Protein AF-A0A258BGT7-F1 (afdb_monomer)

Radius of gyration: 23.37 Å; Cα contacts (8 Å, |Δi|>4): 78; chains: 1; bounding box: 55×31×60 Å

Foldseek 3Di:
DDPDDPPVLVVQLVVQCPDPPQHSVNSNVVSVVCVVVVVNHVVVVVVVVVCLVVQWDQAPPQGDTASDHNHPQVPDPVDDPLDDDDDDDPPVPVVLVVVVVVVVVVPPPRDRDDDDAADDPPDDPVPDDPVRHVSNVVPPD

Solvent-accessible surface area (backbone atoms only — not comparable to full-atom values): 8935 Å² total; per-residue (Å²): 133,86,86,80,68,57,75,66,54,51,51,49,22,57,57,43,33,71,42,91,93,22,50,68,70,53,12,44,53,49,47,55,56,31,64,78,34,36,83,83,40,39,51,57,50,52,51,52,52,49,52,45,68,74,48,49,41,64,14,88,82,81,57,51,81,26,78,43,79,60,26,70,81,75,62,42,82,88,55,69,84,90,64,82,87,88,83,74,80,78,74,50,66,65,53,51,53,52,54,49,66,65,52,61,80,66,73,76,83,78,86,86,84,77,84,87,73,51,80,58,90,92,61,60,73,93,80,52,56,68,67,49,53,53,46,26,66,73,64,65,127

Mean predicted aligned error: 7.66 Å

Structure (mmCIF, N/CA/C/O backbone):
data_AF-A0A258BGT7-F1
#
_entry.id   AF-A0A258BGT7-F1
#
loop_
_atom_site.group_PDB
_atom_site.id
_atom_site.type_symbol
_atom_site.label_atom_id
_atom_site.label_alt_id
_atom_site.label_comp_id
_atom_site.label_asym_id
_atom_site.label_entity_id
_atom_site.label_seq_id
_atom_site.pdbx_PDB_ins_code
_atom_site.Cartn_x
_atom_site.Cartn_y
_atom_site.Cartn_z
_atom_site.occupancy
_atom_site.B_iso_or_equiv
_atom_site.auth_seq_id
_atom_site.auth_comp_id
_atom_site.auth_asym_id
_atom_site.auth_atom_id
_atom_site.pdbx_PDB_model_num
ATOM 1 N N . MET A 1 1 ? 14.781 -15.713 -32.875 1.00 38.00 1 MET A N 1
ATOM 2 C CA . MET A 1 1 ? 16.045 -15.599 -32.116 1.00 38.00 1 MET A CA 1
ATOM 3 C C . MET A 1 1 ? 16.524 -14.164 -32.229 1.00 38.00 1 MET A C 1
ATOM 5 O O . MET A 1 1 ? 16.868 -13.747 -33.325 1.00 38.00 1 MET A O 1
ATOM 9 N N . ALA A 1 2 ? 16.396 -13.369 -31.164 1.00 42.38 2 ALA A N 1
ATOM 10 C CA . ALA A 1 2 ? 16.733 -11.948 -31.205 1.00 42.38 2 ALA A CA 1
ATOM 11 C C . ALA A 1 2 ? 18.254 -11.767 -31.117 1.00 42.38 2 ALA A C 1
ATOM 13 O O . ALA A 1 2 ? 18.876 -12.181 -30.145 1.00 42.38 2 ALA A O 1
ATOM 14 N N . ILE A 1 3 ? 18.832 -11.160 -32.150 1.00 49.00 3 ILE A N 1
ATOM 15 C CA . ILE A 1 3 ? 20.224 -10.720 -32.183 1.00 49.00 3 ILE A CA 1
A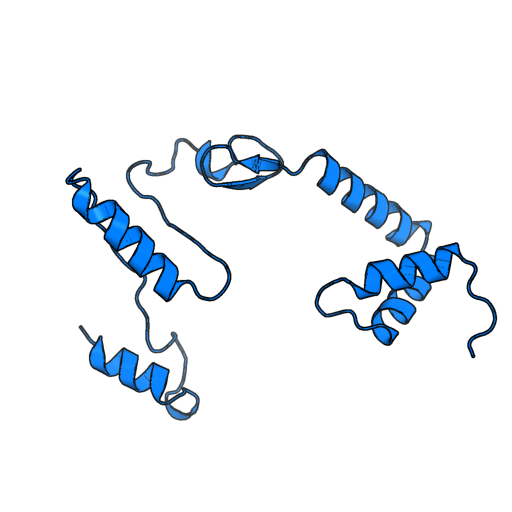TOM 16 C C . ILE A 1 3 ? 20.342 -9.457 -31.314 1.00 49.00 3 ILE A C 1
ATOM 18 O O . ILE A 1 3 ? 19.762 -8.424 -31.642 1.00 49.0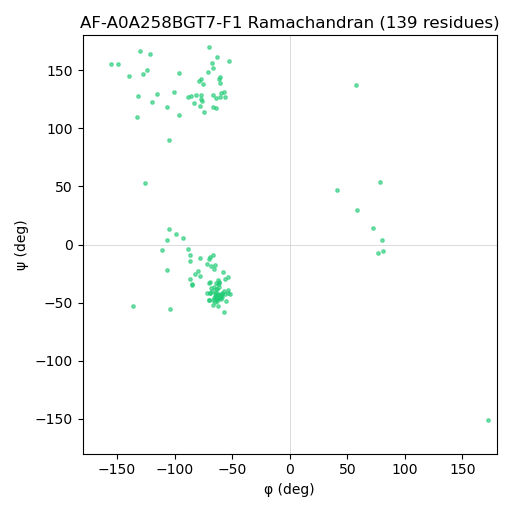0 3 ILE A O 1
ATOM 22 N N . GLY A 1 4 ? 21.085 -9.576 -30.210 1.00 63.50 4 GLY A N 1
ATOM 23 C CA . GLY A 1 4 ? 21.996 -8.545 -29.705 1.00 63.50 4 GLY A CA 1
AT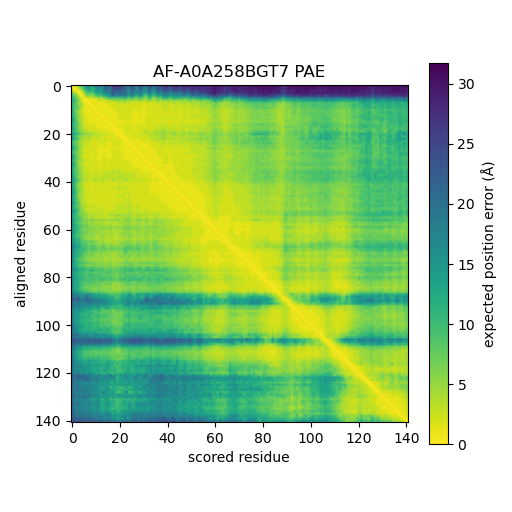OM 24 C C . GLY A 1 4 ? 21.415 -7.347 -28.954 1.00 63.50 4 GLY A C 1
ATOM 25 O O . GLY A 1 4 ? 21.748 -6.215 -29.288 1.00 63.50 4 GLY A O 1
ATOM 26 N N . ALA A 1 5 ? 20.622 -7.556 -27.904 1.00 61.78 5 ALA A N 1
ATOM 27 C CA . ALA A 1 5 ? 20.653 -6.613 -26.789 1.00 61.78 5 ALA A CA 1
ATOM 28 C C . ALA A 1 5 ? 21.761 -7.106 -25.842 1.00 61.78 5 ALA A C 1
ATOM 30 O O . ALA A 1 5 ? 21.795 -8.294 -25.529 1.00 61.78 5 ALA A O 1
ATOM 31 N N . GLY A 1 6 ? 22.720 -6.253 -25.468 1.00 83.94 6 GLY A N 1
ATOM 32 C CA . GLY A 1 6 ? 23.810 -6.650 -24.563 1.00 83.94 6 GLY A CA 1
ATOM 33 C C . GLY A 1 6 ? 23.283 -7.298 -23.270 1.00 83.94 6 GLY A C 1
ATOM 34 O O . GLY A 1 6 ? 22.119 -7.070 -22.912 1.00 83.94 6 GLY A O 1
ATOM 35 N N . PRO A 1 7 ? 24.103 -8.098 -22.560 1.00 91.19 7 PRO A N 1
ATOM 36 C CA . PRO A 1 7 ? 23.664 -8.841 -21.373 1.00 91.19 7 PRO A CA 1
ATOM 37 C C . PRO A 1 7 ? 23.007 -7.946 -20.305 1.00 91.19 7 PRO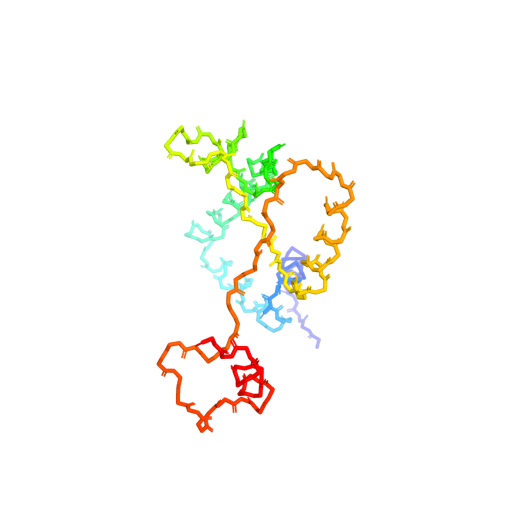 A C 1
ATOM 39 O O . PRO A 1 7 ? 22.108 -8.383 -19.586 1.00 91.19 7 PRO A O 1
ATOM 42 N N . GLU A 1 8 ? 23.380 -6.668 -20.240 1.00 92.75 8 GLU A N 1
ATOM 43 C CA . GLU A 1 8 ? 22.802 -5.659 -19.352 1.00 92.75 8 GLU A CA 1
ATOM 44 C C . GLU A 1 8 ? 21.348 -5.313 -19.710 1.00 92.75 8 GLU A C 1
ATOM 46 O O . GLU A 1 8 ? 20.508 -5.153 -18.822 1.00 92.75 8 GLU A O 1
ATOM 51 N N . ILE A 1 9 ? 21.025 -5.222 -21.004 1.00 92.50 9 ILE A N 1
ATOM 52 C CA . ILE A 1 9 ? 19.672 -4.902 -21.479 1.00 92.50 9 ILE A CA 1
ATOM 53 C C . ILE A 1 9 ? 18.746 -6.095 -21.243 1.00 92.50 9 ILE A C 1
ATOM 55 O O . ILE A 1 9 ? 17.617 -5.914 -20.788 1.00 92.50 9 ILE A O 1
ATOM 59 N N . GLU A 1 10 ? 19.225 -7.313 -21.499 1.00 93.44 10 GLU A N 1
ATOM 60 C CA . GLU A 1 10 ? 18.480 -8.541 -21.199 1.00 93.44 10 GLU A CA 1
ATOM 61 C C . GLU A 1 10 ? 18.182 -8.658 -19.701 1.00 93.44 10 GLU A C 1
ATOM 63 O O . GLU A 1 10 ? 17.042 -8.919 -19.311 1.00 93.44 10 GLU A O 1
ATOM 68 N N . ARG A 1 11 ? 19.164 -8.354 -18.841 1.00 94.50 11 ARG A N 1
ATOM 69 C CA . ARG A 1 11 ? 18.957 -8.311 -17.387 1.00 94.50 11 ARG A CA 1
ATOM 70 C C . ARG A 1 11 ? 17.901 -7.279 -16.983 1.00 94.50 11 ARG A C 1
ATOM 72 O O . ARG A 1 11 ? 17.041 -7.590 -16.158 1.00 94.50 11 ARG A O 1
ATOM 79 N N . LEU A 1 12 ? 17.936 -6.076 -17.561 1.00 94.56 12 LEU A N 1
ATOM 80 C CA . LEU A 1 12 ? 16.933 -5.039 -17.302 1.00 94.56 12 LEU A CA 1
ATOM 81 C C . LEU A 1 12 ? 15.528 -5.497 -17.721 1.00 94.56 12 LEU A C 1
ATOM 83 O O . LEU A 1 12 ? 14.579 -5.353 -16.952 1.00 94.56 12 LEU A O 1
ATOM 87 N N . MET A 1 13 ? 15.386 -6.088 -18.910 1.00 95.00 13 MET A N 1
ATOM 88 C CA . MET A 1 13 ? 14.103 -6.617 -19.387 1.00 95.00 13 MET A CA 1
ATOM 89 C C . MET A 1 13 ? 13.575 -7.736 -18.487 1.00 95.00 13 MET A C 1
ATOM 91 O O . MET A 1 13 ? 12.389 -7.743 -18.156 1.00 95.00 13 MET A O 1
ATOM 95 N N . ALA A 1 14 ? 14.450 -8.647 -18.055 1.00 95.25 14 ALA A N 1
ATOM 96 C CA . ALA A 1 14 ? 14.084 -9.732 -17.155 1.00 95.25 14 ALA A CA 1
ATOM 97 C C . ALA A 1 14 ? 13.572 -9.203 -15.806 1.00 95.25 14 ALA A C 1
ATOM 99 O O . ALA A 1 14 ? 12.542 -9.673 -15.326 1.00 95.25 14 ALA A O 1
ATOM 100 N N . LEU A 1 15 ? 14.228 -8.197 -15.219 1.00 95.94 15 LEU A N 1
ATOM 101 C CA . LEU A 1 15 ? 13.764 -7.573 -13.974 1.00 95.94 15 LEU A CA 1
ATOM 102 C C . LEU A 1 15 ? 12.430 -6.841 -14.157 1.00 95.94 15 LEU A C 1
ATOM 104 O O . LEU A 1 15 ? 11.512 -7.057 -13.371 1.00 95.94 15 LEU A O 1
ATOM 108 N N . LEU A 1 16 ? 12.284 -6.044 -15.219 1.00 96.00 16 LEU A N 1
ATOM 109 C CA . LEU A 1 16 ? 11.036 -5.326 -15.504 1.00 96.00 16 LEU A CA 1
ATOM 110 C C . LEU A 1 16 ? 9.850 -6.271 -15.733 1.00 96.00 16 LEU A C 1
ATOM 112 O O . LEU A 1 16 ? 8.730 -5.935 -15.365 1.00 96.00 16 LEU A O 1
ATOM 116 N N . SER A 1 17 ? 10.086 -7.457 -16.303 1.00 96.69 17 SER A N 1
ATOM 117 C CA . SER A 1 17 ? 9.031 -8.454 -16.535 1.00 96.69 17 SER A CA 1
ATOM 118 C C . SER A 1 17 ? 8.467 -9.102 -15.266 1.00 96.69 17 SER A C 1
ATOM 120 O O . SER A 1 17 ? 7.456 -9.795 -15.331 1.00 96.69 17 SER A O 1
ATOM 122 N N . LYS A 1 18 ? 9.112 -8.890 -14.112 1.00 96.12 18 LYS A N 1
ATOM 123 C CA . LYS A 1 18 ? 8.625 -9.369 -12.810 1.00 96.12 18 LYS A CA 1
ATOM 124 C C . LYS A 1 18 ? 7.648 -8.399 -12.145 1.00 96.12 18 LYS A C 1
ATOM 126 O O . LYS A 1 18 ? 7.073 -8.745 -11.120 1.00 96.12 18 LYS A O 1
ATOM 131 N N . LEU A 1 19 ? 7.481 -7.193 -12.688 1.00 95.56 19 LEU A N 1
ATOM 132 C CA . LEU A 1 19 ? 6.556 -6.206 -12.141 1.00 95.56 19 LEU A CA 1
ATOM 133 C C . LEU A 1 19 ? 5.106 -6.557 -12.518 1.00 95.56 19 LEU A C 1
ATOM 135 O O . LEU A 1 19 ? 4.859 -6.993 -13.650 1.00 95.56 19 LEU A O 1
ATOM 139 N N . PRO A 1 20 ? 4.132 -6.340 -11.613 1.00 94.19 20 PRO A N 1
ATOM 140 C CA . PRO A 1 20 ? 2.725 -6.579 -11.915 1.00 94.19 20 PRO A CA 1
ATOM 141 C C . PRO A 1 20 ? 2.293 -5.760 -13.142 1.00 94.19 20 PRO A C 1
ATOM 143 O O . PRO A 1 20 ? 2.594 -4.574 -13.260 1.00 94.19 20 PRO A O 1
ATOM 146 N N . GLY A 1 21 ? 1.624 -6.414 -14.097 1.00 93.06 21 GLY A N 1
ATOM 147 C CA . GLY A 1 21 ? 1.166 -5.791 -15.346 1.00 93.06 21 GLY A CA 1
ATOM 148 C C . GLY A 1 21 ? 2.219 -5.656 -16.461 1.00 93.06 21 GLY A C 1
ATOM 149 O O . GLY A 1 21 ? 1.863 -5.290 -17.585 1.00 93.06 21 GLY A O 1
ATOM 150 N N . LEU A 1 22 ? 3.496 -5.991 -16.225 1.00 95.06 22 LEU A N 1
ATOM 151 C CA . LEU A 1 22 ? 4.549 -5.946 -17.249 1.00 95.06 22 LEU A CA 1
ATOM 152 C C . LEU A 1 22 ? 4.932 -7.348 -17.742 1.00 95.06 22 LEU A C 1
ATOM 154 O O . LEU A 1 22 ? 5.874 -7.967 -17.270 1.00 95.06 22 LEU A O 1
ATOM 158 N N . GLY A 1 23 ? 4.259 -7.828 -18.790 1.00 93.56 23 GLY A N 1
ATOM 159 C CA . GLY A 1 23 ? 4.694 -9.042 -19.495 1.00 93.56 23 GLY A CA 1
ATOM 160 C C . GLY A 1 23 ? 5.994 -8.846 -20.304 1.00 93.56 23 GLY A C 1
ATOM 161 O O . GLY A 1 23 ? 6.397 -7.706 -20.561 1.00 93.56 23 GLY A O 1
ATOM 162 N N . PRO A 1 24 ? 6.618 -9.924 -20.828 1.00 93.44 24 PRO A N 1
ATOM 163 C CA . PRO A 1 24 ? 7.917 -9.861 -21.518 1.00 93.44 24 PRO A CA 1
ATOM 164 C C . PRO A 1 24 ? 7.987 -8.849 -22.675 1.00 93.44 24 PRO A C 1
ATOM 166 O O . PRO A 1 24 ? 8.981 -8.141 -22.844 1.00 93.44 24 PRO A O 1
ATOM 169 N N . ARG A 1 25 ? 6.909 -8.725 -23.466 1.00 94.69 25 ARG A N 1
ATOM 170 C CA . ARG A 1 25 ? 6.847 -7.757 -24.580 1.00 94.69 25 ARG A CA 1
ATOM 171 C C . ARG A 1 25 ? 6.788 -6.310 -24.084 1.00 94.69 25 ARG A C 1
ATOM 173 O O . ARG A 1 25 ? 7.446 -5.439 -24.655 1.00 94.69 25 ARG A O 1
ATOM 180 N N . SER A 1 26 ? 6.003 -6.053 -23.037 1.00 96.25 26 SER A N 1
ATOM 181 C CA . SER A 1 26 ? 5.872 -4.727 -22.426 1.00 96.25 26 SER A CA 1
ATOM 182 C C . SER A 1 26 ? 7.161 -4.322 -21.715 1.00 96.25 26 SER A C 1
ATOM 184 O O . SER A 1 26 ? 7.619 -3.199 -21.907 1.00 96.25 26 SER A O 1
ATOM 186 N N . ALA A 1 27 ? 7.804 -5.252 -21.003 1.00 96.50 27 ALA A N 1
ATOM 187 C CA . ALA A 1 27 ? 9.098 -5.049 -20.355 1.00 96.50 27 ALA A CA 1
ATOM 188 C C . ALA A 1 27 ? 10.195 -4.673 -21.362 1.00 96.50 27 ALA A C 1
ATOM 190 O O . ALA A 1 27 ? 10.921 -3.704 -21.151 1.00 96.50 27 ALA A O 1
ATOM 191 N N . ARG A 1 28 ? 10.257 -5.357 -22.514 1.00 95.12 28 ARG A N 1
ATOM 192 C CA . ARG A 1 28 ? 11.169 -4.991 -23.610 1.00 95.12 28 ARG A CA 1
ATOM 193 C C . ARG A 1 28 ? 10.922 -3.580 -24.135 1.00 95.12 28 ARG A C 1
ATOM 195 O O . ARG A 1 28 ? 11.866 -2.809 -24.301 1.00 95.12 28 ARG A O 1
ATOM 202 N N . ARG A 1 29 ? 9.658 -3.224 -24.386 1.00 95.81 29 ARG A N 1
ATOM 203 C CA . ARG A 1 29 ? 9.279 -1.863 -24.806 1.00 95.81 29 ARG A CA 1
ATOM 204 C C . ARG A 1 29 ? 9.694 -0.817 -23.772 1.00 95.81 29 ARG A C 1
ATOM 206 O O . ARG A 1 29 ? 10.262 0.201 -24.157 1.00 95.81 29 ARG A O 1
ATOM 213 N N . ALA A 1 30 ? 9.441 -1.078 -22.491 1.00 96.44 30 ALA A N 1
ATOM 214 C CA . ALA A 1 30 ? 9.802 -0.187 -21.395 1.00 96.44 30 ALA A CA 1
ATOM 215 C C . ALA A 1 30 ? 11.324 -0.006 -21.289 1.00 96.44 30 ALA A C 1
ATOM 217 O O . ALA A 1 30 ? 11.793 1.129 -21.294 1.00 96.44 30 ALA A O 1
ATOM 218 N N . ALA A 1 31 ? 12.100 -1.097 -21.303 1.00 95.75 31 ALA A N 1
ATOM 219 C CA . ALA A 1 31 ? 13.562 -1.054 -21.249 1.00 95.75 31 ALA A CA 1
ATOM 220 C C . ALA A 1 31 ? 14.155 -0.192 -22.374 1.00 95.75 31 ALA A C 1
ATOM 222 O O . ALA A 1 31 ? 14.950 0.713 -22.123 1.00 95.75 31 ALA A O 1
ATOM 223 N N . LEU A 1 32 ? 13.715 -0.409 -23.618 1.00 94.44 32 LEU A N 1
ATOM 224 C CA . LEU A 1 32 ? 14.182 0.379 -24.760 1.00 94.44 32 LEU A CA 1
ATOM 225 C C . LEU A 1 32 ? 13.751 1.853 -24.666 1.00 94.44 32 LEU A C 1
ATOM 227 O O . LEU A 1 32 ? 14.516 2.739 -25.042 1.00 94.44 32 LEU A O 1
ATOM 231 N N . ALA A 1 33 ? 12.547 2.136 -24.159 1.00 95.69 33 ALA A N 1
ATOM 232 C CA . ALA A 1 33 ? 12.059 3.503 -23.970 1.00 95.69 33 ALA A CA 1
ATOM 233 C C . ALA A 1 33 ? 12.806 4.263 -22.858 1.00 95.69 33 ALA A C 1
ATOM 235 O O . ALA A 1 33 ? 12.969 5.481 -22.965 1.00 95.69 33 ALA A O 1
ATOM 236 N N . LEU A 1 34 ? 13.260 3.557 -21.817 1.00 96.31 34 LEU A N 1
ATOM 237 C CA . LEU A 1 34 ? 14.104 4.096 -20.750 1.00 96.31 34 LEU A CA 1
ATOM 238 C C . LEU A 1 34 ? 15.514 4.401 -21.264 1.00 96.31 34 LEU A C 1
ATOM 240 O O . LEU A 1 34 ? 16.008 5.508 -21.072 1.00 96.31 34 LEU A O 1
ATOM 244 N N . LEU A 1 35 ? 16.132 3.464 -21.990 1.00 95.12 35 LEU A N 1
ATOM 245 C CA . LEU A 1 35 ? 17.477 3.638 -22.551 1.00 95.12 35 LEU A CA 1
ATOM 246 C C . LEU A 1 35 ? 17.550 4.800 -23.552 1.00 95.12 35 LEU A C 1
ATOM 248 O O . LEU A 1 35 ? 18.523 5.549 -23.553 1.00 95.12 35 LEU A O 1
ATOM 252 N N . LYS A 1 36 ? 16.496 5.008 -24.356 1.00 96.38 36 LYS A N 1
ATOM 253 C CA . LYS A 1 36 ? 16.386 6.169 -25.260 1.00 96.38 36 LYS A CA 1
ATOM 254 C C . LYS A 1 36 ? 16.281 7.514 -24.528 1.00 96.38 36 LYS A C 1
ATOM 256 O O . LYS A 1 36 ? 16.553 8.543 -25.135 1.00 96.38 36 LYS A O 1
ATOM 261 N N . ARG A 1 37 ? 15.876 7.525 -23.254 1.00 97.75 37 ARG A N 1
ATOM 262 C CA . ARG A 1 37 ? 15.708 8.722 -22.408 1.00 97.75 37 ARG A CA 1
ATOM 263 C C . ARG A 1 37 ? 16.501 8.569 -21.111 1.00 97.75 37 ARG A C 1
ATOM 265 O O . ARG A 1 37 ? 15.959 8.691 -20.014 1.00 97.75 37 ARG A O 1
ATOM 272 N N . ARG A 1 38 ? 17.792 8.263 -21.255 1.00 96.12 38 ARG A N 1
ATOM 273 C CA . ARG A 1 38 ? 18.667 7.900 -20.135 1.00 96.12 38 ARG A CA 1
ATOM 274 C C . ARG A 1 38 ? 18.722 8.977 -19.048 1.00 96.12 38 ARG A C 1
ATOM 276 O O . ARG A 1 38 ? 18.363 8.697 -17.910 1.00 96.12 38 ARG A O 1
ATOM 283 N N . GLU A 1 39 ? 19.127 10.188 -19.422 1.00 97.50 39 GLU A N 1
ATOM 284 C CA . GLU A 1 39 ? 19.323 11.304 -18.483 1.00 97.50 39 GLU A CA 1
ATOM 285 C C . GLU A 1 39 ? 18.004 11.804 -17.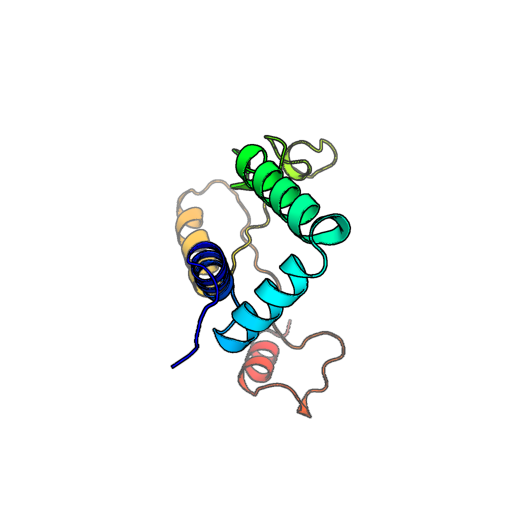886 1.00 97.50 39 GLU A C 1
ATOM 287 O O . GLU A 1 39 ? 17.925 12.135 -16.710 1.00 97.50 39 GLU A O 1
ATOM 292 N N . GLN A 1 40 ? 16.944 11.824 -18.695 1.00 97.06 40 GLN A N 1
ATOM 293 C CA . GLN A 1 40 ? 15.656 12.395 -18.297 1.00 97.06 40 GLN A CA 1
ATOM 294 C C . GLN A 1 40 ? 14.791 11.435 -17.476 1.00 97.06 40 GLN A C 1
ATOM 296 O O . GLN A 1 40 ? 13.920 11.892 -16.744 1.00 97.06 40 GLN A O 1
ATOM 301 N N . LEU A 1 41 ? 14.974 10.117 -17.626 1.00 96.69 41 LEU A N 1
ATOM 302 C CA . LEU A 1 41 ? 14.072 9.134 -17.029 1.00 96.69 41 LEU A CA 1
ATOM 303 C C . LEU A 1 41 ? 14.797 7.965 -16.367 1.00 96.69 41 LEU A C 1
ATOM 305 O O . LEU A 1 41 ? 14.525 7.692 -15.204 1.00 96.69 41 LEU A O 1
ATOM 309 N N . LEU A 1 42 ? 15.709 7.274 -17.059 1.00 96.88 42 LEU A N 1
ATOM 310 C CA . LEU A 1 42 ? 16.331 6.064 -16.500 1.00 96.88 42 LEU A CA 1
ATOM 311 C C . LEU A 1 42 ? 17.157 6.360 -15.241 1.00 96.88 42 LEU A C 1
ATOM 313 O O . LEU A 1 42 ? 17.023 5.647 -14.248 1.00 96.88 42 LEU A O 1
ATOM 317 N N . ILE A 1 43 ? 17.998 7.395 -15.277 1.00 97.56 43 ILE A N 1
ATOM 318 C CA . ILE A 1 43 ? 18.843 7.769 -14.136 1.00 97.56 43 ILE A CA 1
ATOM 319 C C . ILE A 1 43 ? 17.990 8.276 -12.958 1.00 97.56 43 ILE A C 1
ATOM 321 O O . ILE A 1 43 ? 18.108 7.695 -11.879 1.00 97.56 43 ILE A O 1
ATOM 325 N N . PRO A 1 44 ? 17.071 9.253 -13.131 1.00 98.06 44 PRO A N 1
ATOM 326 C CA . PRO A 1 44 ? 16.184 9.682 -12.048 1.00 98.06 44 PRO A CA 1
ATOM 327 C C . PRO A 1 44 ? 15.346 8.546 -11.457 1.00 98.06 44 PRO A C 1
ATOM 329 O O . PRO A 1 44 ? 15.205 8.464 -10.241 1.00 98.06 44 PRO A O 1
ATOM 332 N N . LEU A 1 45 ? 14.832 7.641 -12.298 1.00 97.62 45 LEU A N 1
ATOM 333 C CA . LEU A 1 45 ? 14.064 6.484 -11.841 1.00 97.62 45 LEU A CA 1
ATOM 334 C C . LEU A 1 45 ? 14.924 5.535 -11.004 1.00 97.62 45 LEU A C 1
ATOM 336 O O . LEU A 1 45 ? 14.485 5.093 -9.950 1.00 97.62 45 LEU A O 1
ATOM 340 N N . THR A 1 46 ? 16.148 5.245 -11.449 1.00 97.50 46 THR A N 1
ATOM 341 C CA . THR A 1 46 ? 17.073 4.379 -10.703 1.00 97.50 46 THR A CA 1
ATOM 342 C C . THR A 1 46 ? 17.400 4.983 -9.338 1.00 97.50 46 THR A C 1
ATOM 344 O O . THR A 1 46 ? 17.341 4.279 -8.334 1.00 97.50 46 THR A O 1
ATOM 347 N N . ASN A 1 47 ? 17.666 6.292 -9.285 1.00 97.94 47 ASN A N 1
ATOM 348 C CA . ASN A 1 47 ? 17.926 6.996 -8.030 1.00 97.94 47 ASN A CA 1
ATOM 349 C C . ASN A 1 47 ? 16.704 6.968 -7.105 1.00 97.94 47 ASN A C 1
ATOM 351 O O . ASN A 1 47 ? 16.846 6.646 -5.934 1.00 97.94 47 ASN A O 1
ATOM 355 N N . ALA A 1 48 ? 15.501 7.221 -7.630 1.00 97.94 48 ALA A N 1
ATOM 356 C CA . ALA A 1 48 ? 14.270 7.164 -6.844 1.00 97.94 48 ALA A CA 1
ATOM 357 C C . ALA A 1 48 ? 13.987 5.753 -6.300 1.00 97.94 48 ALA A C 1
ATOM 359 O O . ALA A 1 48 ? 13.546 5.605 -5.163 1.00 97.94 48 ALA A O 1
ATOM 360 N N . MET A 1 49 ? 14.261 4.709 -7.091 1.00 97.19 49 MET A N 1
ATOM 361 C CA . MET A 1 49 ? 14.145 3.318 -6.645 1.00 97.19 49 MET A CA 1
ATOM 362 C C . MET A 1 49 ? 15.146 2.993 -5.532 1.00 97.19 49 MET A C 1
ATOM 364 O O . MET A 1 49 ? 14.775 2.324 -4.571 1.00 97.19 49 MET A O 1
ATOM 368 N N . GLN A 1 50 ? 16.387 3.474 -5.647 1.00 97.69 50 GLN A N 1
ATOM 369 C CA . GLN A 1 50 ? 17.416 3.295 -4.623 1.00 97.69 50 GLN A CA 1
ATOM 370 C C . GLN A 1 50 ? 17.054 4.047 -3.335 1.00 97.69 50 GLN A C 1
ATOM 372 O O . GLN A 1 50 ? 17.047 3.454 -2.264 1.00 97.69 50 GLN A O 1
ATOM 377 N N . ASP A 1 51 ? 16.655 5.316 -3.447 1.00 97.19 51 ASP A N 1
ATOM 378 C CA . ASP A 1 51 ? 16.197 6.124 -2.315 1.00 97.19 51 ASP A CA 1
ATOM 379 C C . ASP A 1 51 ? 15.024 5.464 -1.582 1.00 97.19 51 ASP A C 1
ATOM 381 O O . ASP A 1 51 ? 14.997 5.444 -0.352 1.00 97.19 51 ASP A O 1
ATOM 385 N N . ALA A 1 52 ? 14.058 4.913 -2.324 1.00 97.19 52 ALA A N 1
ATOM 386 C CA . ALA A 1 52 ? 12.944 4.181 -1.737 1.00 97.19 52 ALA A CA 1
ATOM 387 C C . ALA A 1 52 ? 13.419 2.906 -1.025 1.00 97.19 52 ALA A C 1
ATOM 389 O O . ALA A 1 52 ? 12.991 2.653 0.096 1.00 97.19 52 ALA A O 1
ATOM 390 N N . ALA A 1 53 ? 14.319 2.131 -1.635 1.00 96.19 53 ALA A N 1
ATOM 391 C CA . ALA A 1 53 ? 14.866 0.918 -1.028 1.00 96.19 53 ALA A CA 1
ATOM 392 C C . ALA A 1 53 ? 15.646 1.197 0.270 1.00 96.19 53 ALA A C 1
ATOM 394 O O . ALA A 1 53 ? 15.593 0.384 1.189 1.00 96.19 53 ALA A O 1
ATOM 395 N N . ASP A 1 54 ? 16.332 2.339 0.352 1.00 96.44 54 ASP A N 1
ATOM 396 C CA . ASP A 1 54 ? 17.165 2.693 1.504 1.00 96.44 54 ASP A CA 1
ATOM 397 C C . ASP A 1 54 ? 16.373 3.358 2.640 1.00 96.44 54 ASP A C 1
ATOM 399 O O . ASP A 1 54 ? 16.712 3.193 3.811 1.00 96.44 54 ASP A O 1
ATOM 403 N N . LYS A 1 55 ? 15.344 4.149 2.307 1.00 96.25 55 LYS A N 1
ATOM 404 C CA . LYS A 1 55 ? 14.641 5.011 3.275 1.00 96.25 55 LYS A CA 1
ATOM 405 C C . LYS A 1 55 ? 13.258 4.509 3.669 1.00 96.25 55 LYS A C 1
ATOM 407 O O . LYS A 1 55 ? 12.744 4.953 4.692 1.00 96.25 55 LYS A O 1
ATOM 412 N N . VAL A 1 56 ? 12.615 3.670 2.857 1.00 96.94 56 VAL A N 1
ATOM 413 C CA . VAL A 1 56 ? 11.274 3.163 3.172 1.00 96.94 56 VAL A CA 1
ATOM 414 C C . VAL A 1 56 ? 11.398 1.972 4.109 1.00 96.94 56 VAL A C 1
ATOM 416 O O . VAL A 1 56 ? 11.990 0.950 3.776 1.00 96.94 56 VAL A O 1
ATOM 419 N N . GLU A 1 57 ? 10.773 2.087 5.271 1.00 95.81 57 GLU A N 1
ATOM 420 C CA . GLU A 1 57 ? 10.702 1.036 6.277 1.00 95.81 57 GLU A CA 1
ATOM 421 C C . GLU A 1 57 ? 9.255 0.815 6.738 1.00 95.81 57 GLU A C 1
ATOM 423 O O . GLU A 1 57 ? 8.351 1.611 6.468 1.00 95.81 57 GLU A O 1
ATOM 428 N N . SER A 1 58 ? 9.018 -0.294 7.437 1.00 96.62 58 SER A N 1
ATOM 429 C CA . SER A 1 58 ? 7.718 -0.573 8.050 1.00 96.62 58 SER A CA 1
ATOM 430 C C . SER A 1 58 ? 7.593 0.164 9.382 1.00 96.62 58 SER A C 1
ATOM 432 O O . SER A 1 58 ? 8.444 0.039 10.264 1.00 96.62 58 SER A O 1
ATOM 434 N N . CYS A 1 59 ? 6.506 0.911 9.563 1.00 96.81 59 CYS A N 1
ATOM 435 C CA . CYS A 1 59 ? 6.242 1.604 10.818 1.00 96.81 59 CYS A CA 1
ATOM 436 C C . CYS A 1 59 ? 6.154 0.616 11.992 1.00 96.81 59 CYS A C 1
ATOM 438 O O . CYS A 1 59 ? 5.353 -0.316 11.962 1.00 96.81 59 CYS A O 1
ATOM 440 N N . ARG A 1 60 ? 6.877 0.879 13.090 1.00 96.88 60 ARG A N 1
ATOM 441 C CA . ARG A 1 60 ? 6.889 0.005 14.282 1.00 96.88 60 ARG A CA 1
ATOM 442 C C . ARG A 1 60 ? 5.561 -0.071 15.052 1.00 96.88 60 ARG A C 1
ATOM 444 O O . ARG A 1 60 ? 5.467 -0.832 16.007 1.00 96.88 60 ARG A O 1
ATOM 451 N N . ILE A 1 61 ? 4.585 0.776 14.708 1.00 95.75 61 ILE A N 1
ATOM 452 C CA . ILE A 1 61 ? 3.277 0.863 15.379 1.00 95.75 61 ILE A CA 1
ATOM 453 C C . ILE A 1 61 ? 2.189 0.197 14.535 1.00 95.75 61 ILE A C 1
ATOM 455 O O . ILE A 1 61 ? 1.502 -0.687 15.032 1.00 95.75 61 ILE A O 1
ATOM 459 N N . CYS A 1 62 ? 2.022 0.615 13.276 1.00 95.12 62 CYS A N 1
ATOM 460 C CA . CYS A 1 62 ? 0.941 0.123 12.413 1.00 95.12 62 CYS A CA 1
ATOM 461 C C . CYS A 1 62 ? 1.401 -0.756 11.240 1.00 95.12 62 CYS A C 1
ATOM 463 O O . CYS A 1 62 ? 0.558 -1.238 10.495 1.00 95.12 62 CYS A O 1
ATOM 465 N N . GLY A 1 63 ? 2.709 -0.926 11.024 1.00 94.19 63 GLY A N 1
ATOM 466 C CA . GLY A 1 63 ? 3.256 -1.718 9.917 1.00 94.19 63 GLY A CA 1
ATOM 467 C C . GLY A 1 63 ? 3.230 -1.046 8.539 1.00 94.19 63 GLY A C 1
ATOM 468 O O . GLY A 1 63 ? 3.834 -1.574 7.613 1.00 94.19 63 GLY A O 1
ATOM 469 N N . ALA A 1 64 ? 2.594 0.121 8.383 1.00 93.56 64 ALA A N 1
ATOM 470 C CA . ALA A 1 64 ? 2.547 0.825 7.099 1.00 93.56 64 ALA A CA 1
ATOM 471 C C . ALA A 1 64 ? 3.949 1.224 6.602 1.00 93.56 64 ALA A C 1
ATOM 473 O O . ALA A 1 64 ? 4.790 1.655 7.398 1.00 93.56 64 ALA A O 1
ATOM 474 N N . LEU A 1 65 ? 4.171 1.133 5.286 1.00 94.50 65 LEU A N 1
ATOM 475 C CA . LEU A 1 65 ? 5.399 1.600 4.642 1.00 94.50 65 LEU A CA 1
ATOM 476 C C . LEU A 1 65 ? 5.502 3.125 4.734 1.00 94.50 65 LEU A C 1
ATOM 478 O O . LEU A 1 65 ? 4.564 3.848 4.400 1.00 94.50 65 LEU A O 1
ATOM 482 N N . 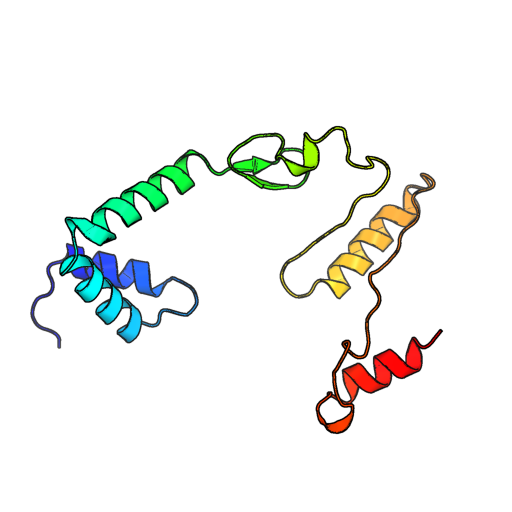SER A 1 66 ? 6.639 3.615 5.216 1.00 95.69 66 SER A N 1
ATOM 483 C CA . SER A 1 66 ? 6.856 5.028 5.515 1.00 95.69 66 SER A CA 1
ATOM 484 C C . SER A 1 66 ? 8.346 5.363 5.461 1.00 95.69 66 SER A C 1
ATOM 486 O O . SER A 1 66 ? 9.188 4.501 5.679 1.00 95.69 66 SER A O 1
ATOM 488 N N . THR A 1 67 ? 8.680 6.629 5.213 1.00 95.25 67 THR A N 1
ATOM 489 C CA . THR A 1 67 ? 10.060 7.155 5.297 1.00 95.25 67 THR A CA 1
ATOM 490 C C . THR A 1 67 ? 10.392 7.749 6.669 1.00 95.25 67 THR A C 1
ATOM 492 O O . THR A 1 67 ? 11.424 8.386 6.853 1.00 95.25 67 THR A O 1
ATOM 495 N N . GLN A 1 68 ? 9.472 7.617 7.621 1.00 94.62 68 GLN A N 1
ATOM 496 C CA . GLN A 1 68 ? 9.623 8.043 9.007 1.00 94.62 68 GLN A CA 1
ATOM 497 C C . GLN A 1 68 ? 9.013 6.995 9.938 1.00 94.62 68 GLN A C 1
ATOM 499 O O . GLN A 1 68 ? 7.973 6.401 9.620 1.00 94.62 68 GLN A O 1
ATOM 504 N N . ASN A 1 69 ? 9.630 6.805 11.102 1.00 94.12 69 ASN A N 1
ATOM 505 C CA . ASN A 1 69 ? 9.210 5.812 12.079 1.00 94.12 69 ASN A CA 1
ATOM 506 C C . ASN A 1 69 ? 9.144 6.429 13.490 1.00 94.12 69 ASN A C 1
ATOM 508 O O . ASN A 1 69 ? 10.187 6.731 14.073 1.00 94.12 69 ASN A O 1
ATOM 512 N N . PRO A 1 70 ? 7.941 6.621 14.074 1.00 95.69 70 PRO A N 1
ATOM 513 C CA . PRO A 1 70 ? 6.617 6.243 13.558 1.00 95.69 70 PRO A CA 1
ATOM 514 C C . PRO A 1 70 ? 6.150 7.019 12.310 1.00 95.69 70 PRO A C 1
ATOM 516 O O . PRO A 1 70 ? 6.576 8.150 12.069 1.00 95.69 70 PRO A O 1
ATOM 519 N N . CYS A 1 71 ? 5.237 6.424 11.530 1.00 96.50 71 CYS A N 1
ATOM 520 C CA . CYS A 1 71 ? 4.659 7.073 10.350 1.00 96.50 71 CYS A CA 1
ATOM 521 C C . CYS A 1 71 ? 3.852 8.326 10.730 1.00 96.50 71 CYS A C 1
ATOM 523 O O . CYS A 1 71 ? 3.431 8.470 11.882 1.00 96.50 71 CYS A O 1
ATOM 525 N N . ALA A 1 72 ? 3.593 9.210 9.762 1.00 95.38 72 ALA A N 1
ATOM 526 C CA . ALA A 1 72 ? 2.882 10.471 9.999 1.00 95.38 72 ALA A CA 1
ATOM 527 C C . ALA A 1 72 ? 1.528 10.255 10.696 1.00 95.38 72 ALA A C 1
ATOM 529 O O . ALA A 1 72 ? 1.206 10.927 11.669 1.00 95.38 72 ALA A O 1
ATOM 530 N N . THR A 1 73 ? 0.788 9.229 10.275 1.00 95.38 73 THR A N 1
ATOM 531 C CA . THR A 1 73 ? -0.515 8.854 10.835 1.00 95.38 73 THR A CA 1
ATOM 532 C C . THR A 1 73 ? -0.459 8.399 12.297 1.00 95.38 73 THR A C 1
ATOM 534 O O . THR A 1 73 ? -1.421 8.601 13.037 1.00 95.38 73 THR A O 1
ATOM 537 N N . CYS A 1 74 ? 0.632 7.752 12.718 1.00 96.38 74 CYS A N 1
ATOM 538 C CA . CYS A 1 74 ? 0.805 7.307 14.104 1.00 96.38 74 CYS A CA 1
ATOM 539 C C . CYS A 1 74 ? 1.412 8.394 15.001 1.00 96.38 74 CYS A C 1
ATOM 541 O O . CYS A 1 74 ? 1.168 8.390 16.206 1.00 96.38 74 CYS A O 1
ATOM 543 N N . ALA A 1 75 ? 2.231 9.283 14.435 1.00 96.19 75 ALA A N 1
ATOM 544 C CA . ALA A 1 75 ? 2.877 10.373 15.162 1.00 96.19 75 ALA A CA 1
ATOM 545 C C . ALA A 1 75 ? 1.946 11.575 15.398 1.00 96.19 75 ALA A C 1
ATOM 547 O O . ALA A 1 75 ? 2.189 12.353 16.319 1.00 96.19 75 ALA A O 1
ATOM 548 N N . ASP A 1 76 ? 0.898 11.726 14.587 1.00 97.12 76 ASP A N 1
ATOM 549 C CA . ASP A 1 76 ? -0.030 12.853 14.655 1.00 97.12 76 ASP A CA 1
ATOM 550 C C . ASP A 1 76 ? -0.814 12.890 15.991 1.00 97.12 76 ASP A C 1
ATOM 552 O O . ASP A 1 76 ? -1.582 11.967 16.290 1.00 97.12 76 ASP A O 1
ATOM 556 N N . PRO A 1 77 ? -0.645 13.949 16.812 1.00 96.00 77 PRO A N 1
ATOM 557 C CA . PRO A 1 77 ? -1.337 14.089 18.089 1.00 96.00 77 PRO A CA 1
ATOM 558 C C . PRO A 1 77 ? -2.832 14.410 17.952 1.00 96.00 77 PRO A C 1
ATOM 560 O O . PRO A 1 77 ? -3.554 14.238 18.930 1.00 96.00 77 PRO A O 1
ATOM 563 N N . ALA A 1 78 ? -3.301 14.864 16.784 1.00 97.06 78 ALA A N 1
ATOM 564 C CA . ALA A 1 78 ? -4.713 15.163 16.544 1.00 97.06 78 ALA A CA 1
ATOM 565 C C . ALA A 1 78 ? -5.559 13.902 16.294 1.00 97.06 78 ALA A C 1
ATOM 567 O O . ALA A 1 78 ? -6.789 13.971 16.283 1.00 97.06 78 ALA A O 1
ATOM 568 N N . ARG A 1 79 ? -4.921 12.743 16.089 1.00 96.06 79 ARG A N 1
ATOM 569 C CA . ARG A 1 79 ? -5.610 11.472 15.857 1.00 96.06 79 ARG A CA 1
ATOM 570 C C . ARG A 1 79 ? -6.194 10.910 17.146 1.00 96.06 79 ARG A C 1
ATOM 572 O O . ARG A 1 79 ? -5.532 10.853 18.182 1.00 96.06 79 ARG A O 1
ATOM 579 N N . ASP A 1 80 ? -7.409 10.391 17.033 1.00 95.56 80 ASP A N 1
ATOM 580 C CA . ASP A 1 80 ? -8.018 9.585 18.080 1.00 95.56 80 ASP A CA 1
ATOM 581 C C . ASP A 1 80 ? -7.248 8.265 18.249 1.00 95.56 80 ASP A C 1
ATOM 583 O O . ASP A 1 80 ? -7.153 7.454 17.326 1.00 95.56 80 ASP A O 1
ATOM 587 N N . LYS A 1 81 ? -6.678 8.063 19.440 1.00 92.00 81 LYS A N 1
ATOM 588 C CA . LYS A 1 81 ? -5.889 6.871 19.787 1.00 92.00 81 LYS A CA 1
ATOM 589 C C . LYS A 1 81 ? -6.745 5.729 20.333 1.00 92.00 81 LYS A C 1
ATOM 591 O O . LYS A 1 81 ? -6.208 4.658 20.603 1.00 92.00 81 LYS A O 1
ATOM 596 N N . THR A 1 82 ? -8.047 5.951 20.510 1.00 92.50 82 THR A N 1
ATOM 597 C CA . THR A 1 82 ? -8.998 4.937 20.983 1.00 92.50 82 THR A CA 1
ATOM 598 C C . THR A 1 82 ? -9.560 4.081 19.848 1.00 92.50 82 THR A C 1
ATOM 600 O O . THR A 1 82 ? -10.095 3.005 20.103 1.00 92.50 82 THR A O 1
ATOM 603 N N . MET A 1 83 ? -9.377 4.506 18.592 1.00 93.81 83 MET A N 1
ATOM 604 C CA . MET A 1 83 ? -9.881 3.814 17.409 1.00 93.81 83 MET A CA 1
ATOM 605 C C . MET A 1 83 ? -8.743 3.288 16.527 1.00 93.81 83 MET A C 1
ATOM 607 O O . MET A 1 83 ? -7.839 4.026 16.132 1.00 93.81 83 MET A O 1
ATOM 611 N N . ILE A 1 84 ? -8.818 2.007 16.159 1.00 92.94 84 ILE A N 1
ATOM 612 C CA . ILE A 1 84 ? -7.880 1.359 15.235 1.00 92.94 84 ILE A CA 1
ATOM 613 C C . ILE A 1 84 ? -8.659 0.853 14.020 1.00 92.94 84 ILE A C 1
ATOM 615 O O . ILE A 1 84 ? -9.575 0.048 14.154 1.00 92.94 84 ILE A O 1
ATOM 619 N N . CYS A 1 85 ? -8.268 1.306 12.826 1.00 93.75 85 CYS A N 1
ATOM 620 C CA . CYS A 1 85 ? -8.770 0.773 11.563 1.00 93.75 85 CYS A CA 1
ATOM 621 C C . CYS A 1 85 ? -7.779 -0.268 11.038 1.00 93.75 85 CYS A C 1
ATOM 623 O O . CYS A 1 85 ? -6.650 0.075 10.682 1.00 93.75 85 CYS A O 1
ATOM 625 N N . VAL A 1 86 ? -8.192 -1.534 11.032 1.00 92.00 86 VAL A N 1
ATOM 626 C CA . VAL A 1 86 ? -7.399 -2.637 10.481 1.00 92.00 86 VAL A CA 1
ATOM 627 C C . VAL A 1 86 ? -7.666 -2.719 8.982 1.00 92.00 86 VAL A C 1
ATOM 629 O O . VAL A 1 86 ? -8.820 -2.771 8.559 1.00 92.00 86 VAL A O 1
ATOM 632 N N . VAL A 1 87 ? -6.597 -2.721 8.190 1.00 90.38 87 VAL A N 1
ATOM 633 C CA . VAL A 1 87 ? -6.642 -2.775 6.725 1.00 90.38 87 VAL A CA 1
ATOM 634 C C . VAL A 1 87 ? -5.819 -3.956 6.224 1.00 90.38 87 VAL A C 1
ATOM 636 O O . VAL A 1 87 ? -4.849 -4.351 6.868 1.00 90.38 87 VAL A O 1
ATOM 639 N N . GLU A 1 88 ? -6.205 -4.511 5.081 1.00 85.44 88 GLU A N 1
ATOM 640 C CA . GLU A 1 88 ? -5.523 -5.628 4.425 1.00 85.44 88 GLU A CA 1
ATOM 641 C C . GLU A 1 88 ? -5.703 -5.521 2.904 1.00 85.44 88 GLU A C 1
ATOM 643 O O . GLU A 1 88 ? -6.668 -4.912 2.433 1.00 85.44 88 GLU A O 1
ATOM 648 N N . GLU A 1 89 ? -4.780 -6.117 2.151 1.00 74.88 89 GLU A N 1
ATOM 649 C CA . GLU A 1 89 ? -4.878 -6.304 0.702 1.00 74.88 89 GLU A CA 1
ATOM 650 C C . GLU A 1 89 ? -5.326 -7.740 0.402 1.00 74.88 89 GLU A C 1
ATOM 652 O O . GLU A 1 89 ? -4.737 -8.678 0.927 1.00 74.88 89 GLU A O 1
ATOM 657 N N . ASP A 1 90 ? -6.340 -7.890 -0.458 1.00 61.84 90 ASP A N 1
ATOM 658 C CA . ASP A 1 90 ? -6.946 -9.154 -0.903 1.00 61.84 90 ASP A CA 1
ATOM 659 C C . ASP A 1 90 ? -7.515 -10.070 0.218 1.00 61.84 90 ASP A C 1
ATOM 661 O O . ASP A 1 90 ? -6.943 -10.287 1.274 1.00 61.84 90 ASP A O 1
ATOM 665 N N . SER A 1 91 ? -8.701 -10.659 0.010 1.00 66.50 91 SER A N 1
ATOM 666 C CA . SER A 1 91 ? -9.333 -11.610 0.961 1.00 66.50 91 SER A CA 1
ATOM 667 C C . SER A 1 91 ? -9.609 -11.097 2.402 1.00 66.50 91 SER A C 1
ATOM 669 O O . SER A 1 91 ? -9.726 -11.891 3.342 1.00 66.50 91 SER A O 1
ATOM 671 N N . ALA A 1 92 ? -9.851 -9.796 2.577 1.00 77.31 92 ALA A N 1
ATOM 672 C CA . ALA A 1 92 ? -9.989 -9.158 3.894 1.00 77.31 92 ALA A CA 1
ATOM 673 C C . ALA A 1 92 ? -11.095 -9.716 4.825 1.00 77.31 92 ALA A C 1
ATOM 675 O O . ALA A 1 92 ? -11.028 -9.551 6.042 1.00 77.31 92 ALA A O 1
ATOM 676 N N . LEU A 1 93 ? -12.147 -10.366 4.304 1.00 81.06 93 LEU A N 1
ATOM 67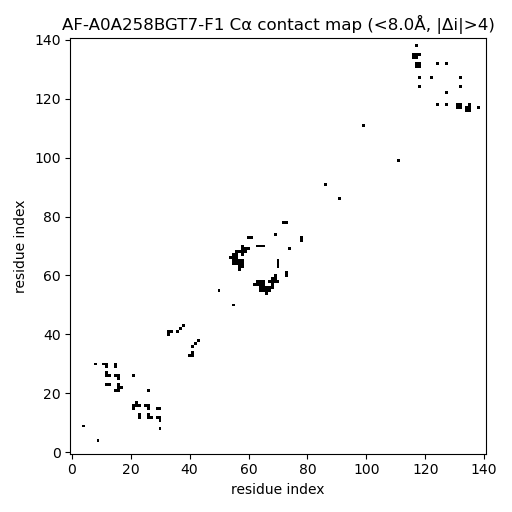7 C CA . LEU A 1 93 ? -13.288 -10.785 5.135 1.00 81.06 93 LEU A CA 1
ATOM 678 C C . LEU A 1 93 ? -12.946 -11.923 6.106 1.00 81.06 93 LEU A C 1
ATOM 680 O O . LEU A 1 93 ? -13.305 -11.870 7.283 1.00 81.06 93 LEU A O 1
ATOM 684 N N . THR A 1 94 ? -12.284 -12.967 5.611 1.00 85.56 94 THR A N 1
ATOM 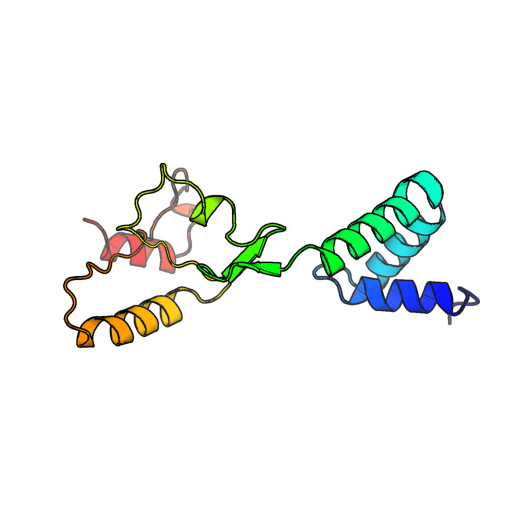685 C CA . THR A 1 94 ? -11.919 -14.124 6.438 1.00 85.56 94 THR A CA 1
ATOM 686 C C . THR A 1 94 ? -10.940 -13.699 7.526 1.00 85.56 94 THR A C 1
ATOM 688 O O . THR A 1 94 ? -11.110 -14.071 8.688 1.00 85.56 94 THR A O 1
ATOM 691 N N . THR A 1 95 ? -9.969 -12.855 7.173 1.00 89.75 95 THR A N 1
ATOM 692 C CA . THR A 1 95 ? -9.012 -12.290 8.123 1.00 89.75 95 THR A CA 1
ATOM 693 C C . THR A 1 95 ? -9.703 -11.411 9.158 1.00 89.75 95 THR A C 1
ATOM 695 O O . THR A 1 95 ? -9.438 -11.563 10.348 1.00 89.75 95 THR A O 1
ATOM 698 N N . ALA A 1 96 ? -10.643 -10.549 8.753 1.00 89.38 96 ALA A N 1
ATOM 699 C CA . ALA A 1 96 ? -11.383 -9.704 9.687 1.00 89.38 96 ALA A CA 1
ATOM 700 C C . ALA A 1 96 ? -12.158 -10.535 10.726 1.00 89.38 96 ALA A C 1
ATOM 702 O O . ALA A 1 96 ? -12.100 -10.233 11.919 1.00 89.38 96 ALA A O 1
ATOM 703 N N . HIS A 1 97 ? -12.828 -11.617 10.305 1.00 88.75 97 HIS A N 1
ATOM 704 C CA . HIS A 1 97 ? -13.485 -12.541 11.237 1.00 88.75 97 HIS A CA 1
ATOM 705 C C . HIS A 1 97 ? -12.482 -13.227 12.170 1.00 88.75 97 HIS A C 1
ATOM 707 O O . HIS A 1 97 ? -12.710 -13.273 13.377 1.00 88.75 97 HIS A O 1
ATOM 713 N N . TYR A 1 98 ? -11.354 -13.703 11.639 1.00 91.38 98 TYR A N 1
ATOM 714 C CA . TYR A 1 98 ? -10.309 -14.339 12.439 1.00 91.38 98 TYR A CA 1
ATOM 715 C C . TYR A 1 98 ? -9.725 -13.393 13.500 1.00 91.38 98 TYR A C 1
ATOM 717 O O . TYR A 1 98 ? -9.591 -13.773 14.664 1.00 91.38 98 TYR A O 1
ATOM 725 N N . VAL A 1 99 ? -9.414 -12.146 13.131 1.00 90.88 99 VAL A N 1
ATOM 726 C CA . VAL A 1 99 ? -8.924 -11.121 14.065 1.00 90.88 99 VAL A CA 1
ATOM 727 C C . VAL A 1 99 ? -9.969 -10.849 15.143 1.00 90.88 99 VAL A C 1
ATOM 729 O O . VAL A 1 99 ? -9.639 -10.854 16.329 1.00 90.88 99 VAL A O 1
ATOM 732 N N . ALA A 1 100 ? -11.237 -10.685 14.762 1.00 91.00 100 ALA A N 1
ATOM 733 C CA . ALA A 1 100 ? -12.307 -10.470 15.724 1.00 91.00 100 ALA A CA 1
ATOM 734 C C . ALA A 1 100 ? -12.459 -11.649 16.700 1.00 91.00 100 ALA A C 1
ATOM 736 O O . ALA A 1 100 ? -12.554 -11.434 17.908 1.00 91.00 100 ALA A O 1
ATOM 737 N N . ASP A 1 101 ? -12.428 -12.888 16.204 1.00 91.50 101 ASP A N 1
ATOM 738 C CA . ASP A 1 101 ? -12.508 -14.105 17.020 1.00 91.50 101 ASP A CA 1
ATOM 739 C C . ASP A 1 101 ? -11.338 -14.223 18.006 1.00 91.50 101 ASP A C 1
ATOM 741 O O . ASP A 1 101 ? -11.513 -14.737 19.110 1.00 91.50 101 ASP A O 1
ATOM 745 N N . ARG A 1 102 ? -10.153 -13.718 17.644 1.00 92.00 102 ARG A N 1
ATOM 746 C CA . ARG A 1 102 ? -8.979 -13.678 18.530 1.00 92.00 102 ARG A CA 1
ATOM 747 C C . ARG A 1 102 ? -9.024 -12.563 19.568 1.00 92.00 102 ARG A C 1
ATOM 749 O O . ARG A 1 102 ? -8.424 -12.723 20.627 1.00 92.00 102 ARG A O 1
ATOM 756 N N . LEU A 1 103 ? -9.718 -11.461 19.290 1.00 90.56 103 LEU A N 1
ATOM 757 C CA . LEU A 1 103 ? -9.829 -10.330 20.214 1.00 90.56 103 LEU A CA 1
ATOM 758 C C . LEU A 1 103 ? -10.951 -10.511 21.244 1.00 90.56 103 LEU A C 1
ATOM 760 O O . LEU A 1 103 ? -10.772 -10.124 22.397 1.00 90.56 103 LEU A O 1
ATOM 764 N N . ARG A 1 104 ? -12.075 -11.148 20.878 1.00 89.56 104 ARG A N 1
ATOM 765 C CA . ARG A 1 104 ? -13.218 -11.364 21.793 1.00 89.56 104 ARG A CA 1
ATOM 766 C C . ARG A 1 104 ? -12.843 -12.011 23.142 1.00 89.56 104 ARG A C 1
ATOM 768 O O . ARG A 1 104 ? -13.345 -11.537 24.159 1.00 89.56 104 ARG A O 1
ATOM 775 N N . PRO A 1 105 ? -11.968 -13.037 23.213 1.00 90.75 105 PRO A N 1
ATOM 776 C CA . PRO A 1 105 ? -11.619 -13.684 24.480 1.00 90.75 105 PRO A CA 1
ATOM 777 C C . PRO A 1 105 ? -10.812 -12.805 25.439 1.00 90.75 105 PRO A C 1
ATOM 779 O O . PRO A 1 105 ? -10.758 -13.109 26.626 1.00 90.75 105 PRO A O 1
ATOM 782 N N . LEU A 1 106 ? -10.179 -11.729 24.955 1.00 86.19 106 LEU A N 1
ATOM 783 C CA . LEU A 1 106 ? -9.345 -10.859 25.790 1.00 86.19 106 LEU A CA 1
ATOM 784 C C . LEU A 1 106 ? -10.166 -10.031 26.793 1.00 86.19 106 LEU A C 1
ATOM 786 O O . LEU A 1 106 ? -9.578 -9.451 27.700 1.00 86.19 106 LEU A O 1
ATOM 790 N N . ASN A 1 107 ? -11.498 -9.985 26.635 1.00 71.81 107 ASN A N 1
ATOM 791 C CA . ASN A 1 107 ? -12.463 -9.329 27.525 1.00 71.81 107 ASN A CA 1
ATOM 792 C C . ASN A 1 107 ? -11.993 -7.959 28.054 1.00 71.81 107 ASN A C 1
ATOM 794 O O . ASN A 1 107 ? -12.053 -7.665 29.246 1.00 71.81 107 ASN A O 1
ATOM 798 N N . ASN A 1 108 ? -11.482 -7.131 27.146 1.00 79.56 108 ASN A N 1
ATOM 799 C CA . ASN A 1 108 ? -10.824 -5.858 27.435 1.00 79.56 108 ASN A CA 1
ATOM 800 C C . ASN A 1 108 ? -11.699 -4.635 27.103 1.00 79.56 108 ASN A C 1
ATOM 802 O O . ASN A 1 108 ? -11.190 -3.519 27.045 1.00 79.56 108 ASN A O 1
ATOM 806 N N . GLY A 1 109 ? -13.000 -4.835 26.867 1.00 83.44 109 GLY A N 1
ATOM 807 C CA . GLY A 1 109 ? -13.947 -3.755 26.569 1.00 83.44 109 GLY A CA 1
ATOM 808 C C . GLY A 1 109 ? -13.797 -3.121 25.181 1.00 83.44 109 GLY A C 1
ATOM 809 O O . GLY A 1 109 ? -14.363 -2.057 24.950 1.00 83.44 109 GLY A O 1
ATOM 810 N N . VAL A 1 110 ? -13.052 -3.740 24.258 1.00 89.56 110 VAL A N 1
ATOM 811 C CA . VAL A 1 110 ? -12.894 -3.232 22.886 1.00 89.56 110 VAL A CA 1
ATOM 812 C C . VAL A 1 110 ? -14.145 -3.528 22.059 1.00 89.56 110 VAL A C 1
ATOM 814 O O . VAL A 1 110 ? -14.537 -4.685 21.896 1.00 89.56 110 VAL A O 1
ATOM 817 N N . GLU A 1 111 ? -14.751 -2.482 21.497 1.00 91.31 111 GLU A N 1
ATOM 818 C CA . GLU A 1 111 ? -15.838 -2.614 20.528 1.00 91.31 111 GLU A CA 1
ATOM 819 C C . GLU A 1 111 ? -15.277 -3.002 19.153 1.00 91.31 111 GLU A C 1
ATOM 821 O O . GLU A 1 111 ? -14.400 -2.331 18.607 1.00 91.31 111 GLU A O 1
ATOM 826 N N . ILE A 1 112 ? -15.789 -4.093 18.581 1.00 91.75 112 ILE A N 1
ATOM 827 C CA . ILE A 1 112 ? -15.384 -4.574 17.257 1.00 91.75 112 ILE A CA 1
ATOM 828 C C . ILE A 1 112 ? -16.503 -4.270 16.267 1.00 91.75 112 ILE A C 1
ATOM 830 O O . ILE A 1 112 ? -17.608 -4.805 16.379 1.00 91.75 112 ILE A O 1
ATOM 834 N N . THR A 1 113 ? -16.196 -3.449 15.267 1.00 91.81 113 THR A N 1
ATOM 835 C CA . THR A 1 113 ? -17.114 -3.084 14.184 1.00 91.81 113 THR A CA 1
ATOM 836 C C . THR A 1 113 ? -16.532 -3.472 12.825 1.00 91.81 113 THR A C 1
ATOM 838 O O . THR A 1 113 ? -15.346 -3.773 12.695 1.00 91.81 113 THR A O 1
ATOM 841 N N . TYR A 1 114 ? -17.386 -3.495 11.802 1.00 89.44 114 TYR A N 1
ATOM 842 C CA . TYR A 1 114 ? -16.994 -3.763 10.419 1.00 89.44 114 TYR A CA 1
ATOM 843 C C . TYR A 1 114 ? -17.521 -2.649 9.523 1.00 89.44 114 TYR A C 1
ATOM 845 O O . TYR A 1 114 ? -18.620 -2.138 9.750 1.00 89.44 114 TYR A O 1
ATOM 853 N N . LEU A 1 115 ? -16.770 -2.320 8.470 1.00 89.06 115 LEU A N 1
ATOM 854 C CA . LEU A 1 115 ? -17.278 -1.449 7.415 1.00 89.06 115 LEU A CA 1
ATOM 855 C C . LEU A 1 115 ? -18.509 -2.083 6.758 1.00 89.06 115 LEU A C 1
ATOM 857 O O . LEU A 1 115 ? -18.560 -3.296 6.517 1.00 89.06 115 LEU A O 1
ATOM 861 N N . ALA A 1 116 ? -19.505 -1.243 6.480 1.00 85.56 116 ALA A N 1
ATOM 862 C CA . ALA A 1 116 ? -20.717 -1.661 5.796 1.00 85.56 116 ALA A CA 1
ATOM 863 C C . ALA A 1 116 ? -20.386 -2.208 4.400 1.00 85.56 116 ALA A C 1
ATOM 865 O O . ALA A 1 116 ? -19.490 -1.713 3.717 1.00 85.56 116 ALA A O 1
ATOM 866 N N . ARG A 1 117 ? -21.126 -3.235 3.977 1.00 81.50 117 ARG A N 1
ATOM 867 C CA . ARG A 1 117 ? -20.960 -3.885 2.673 1.00 81.50 117 ARG A CA 1
ATOM 868 C C . ARG A 1 117 ? -22.311 -4.030 1.996 1.00 81.50 117 ARG A C 1
ATOM 870 O O . ARG A 1 117 ? -23.244 -4.579 2.577 1.00 81.50 117 ARG A O 1
ATOM 877 N N . GLY A 1 118 ? -22.400 -3.571 0.758 1.00 85.25 118 GLY A N 1
ATOM 878 C CA . GLY A 1 118 ? -23.632 -3.597 -0.012 1.00 85.25 118 GLY A CA 1
ATOM 879 C C . GLY A 1 118 ? -23.481 -2.841 -1.322 1.00 85.25 118 GLY A C 1
ATOM 880 O O . GLY A 1 118 ? -22.384 -2.764 -1.872 1.00 85.25 118 GLY A O 1
ATOM 881 N N . VAL A 1 119 ? -24.591 -2.285 -1.801 1.00 89.06 119 VAL A N 1
ATOM 882 C CA . VAL A 1 119 ? -24.646 -1.536 -3.059 1.00 89.06 119 VAL A CA 1
ATOM 883 C C . VAL A 1 119 ? -23.783 -0.269 -2.958 1.00 89.06 119 VAL A C 1
ATOM 885 O O . VAL A 1 119 ? -23.975 0.510 -2.018 1.00 89.06 119 VAL A O 1
ATOM 888 N N . PRO A 1 120 ? -22.836 -0.042 -3.888 1.00 87.94 120 PRO A N 1
ATOM 889 C CA . PRO A 1 120 ? -22.043 1.179 -3.901 1.00 87.94 120 PRO A CA 1
ATOM 890 C C . PRO A 1 120 ? -22.917 2.394 -4.221 1.00 87.94 120 PRO A C 1
ATOM 892 O O . PRO A 1 120 ? -23.913 2.305 -4.941 1.00 87.94 120 PRO A O 1
ATOM 895 N N . VAL A 1 121 ? -22.513 3.561 -3.721 1.00 87.94 121 VAL A N 1
ATOM 896 C CA . VAL A 1 121 ? -23.191 4.822 -4.041 1.00 87.94 121 VAL A CA 1
ATOM 897 C C . VAL A 1 121 ? -23.114 5.072 -5.550 1.00 87.94 121 VAL A C 1
ATOM 899 O O . VAL A 1 121 ? -22.029 5.052 -6.126 1.00 87.94 121 VAL A O 1
ATOM 902 N N . GLY A 1 122 ? -24.268 5.314 -6.177 1.00 86.00 122 GLY A N 1
ATOM 903 C CA . GLY A 1 122 ? -24.370 5.584 -7.615 1.00 86.00 122 GLY A CA 1
ATOM 904 C C . GLY A 1 122 ? -24.326 4.346 -8.518 1.00 86.00 122 GLY A C 1
ATOM 905 O O . GLY A 1 122 ? -24.338 4.507 -9.733 1.00 86.00 122 GLY A O 1
ATOM 906 N N . GLY A 1 123 ? -24.286 3.130 -7.960 1.00 82.81 123 GLY A N 1
ATOM 907 C CA . GLY A 1 123 ? -24.439 1.904 -8.743 1.00 82.81 123 GLY A CA 1
ATOM 908 C C . GLY A 1 123 ? -25.903 1.649 -9.102 1.00 82.81 123 GLY A C 1
ATOM 909 O O . GLY A 1 123 ? -26.762 1.653 -8.220 1.00 82.81 123 GLY A O 1
ATOM 910 N N . GLU A 1 124 ? -26.193 1.405 -10.379 1.00 88.31 124 GLU A N 1
ATOM 911 C CA . GLU A 1 124 ? -27.507 0.901 -10.791 1.00 88.31 124 GLU A CA 1
ATOM 912 C C . GLU A 1 124 ? -27.575 -0.605 -10.514 1.00 88.31 124 GLU A C 1
ATOM 914 O O . GLU A 1 124 ? -26.599 -1.329 -10.719 1.00 88.31 124 GLU A O 1
ATOM 919 N N . LEU A 1 125 ? -28.732 -1.082 -10.052 1.00 84.50 125 LEU A N 1
ATOM 920 C CA . LEU A 1 125 ? -28.910 -2.485 -9.665 1.00 84.50 125 LEU A CA 1
ATOM 921 C C . LEU A 1 125 ? -28.701 -3.451 -10.839 1.00 84.50 125 LEU A C 1
ATOM 923 O O . LEU A 1 125 ? -28.197 -4.548 -10.625 1.00 84.50 125 LEU A O 1
ATOM 927 N N . ASP A 1 126 ? -29.013 -3.019 -12.062 1.00 88.56 126 ASP A N 1
ATOM 928 C CA . ASP A 1 126 ? -28.920 -3.827 -13.284 1.00 88.56 126 ASP A CA 1
ATOM 929 C C . ASP A 1 126 ? -27.476 -4.231 -13.636 1.00 88.56 126 ASP A C 1
ATOM 931 O O . ASP A 1 126 ? -27.260 -5.172 -14.399 1.00 88.56 126 ASP A O 1
ATOM 935 N N . TRP A 1 127 ? -26.480 -3.542 -13.064 1.00 84.69 127 TRP A N 1
ATOM 936 C CA . TRP A 1 127 ? -25.054 -3.791 -13.300 1.00 84.69 127 TRP A CA 1
ATOM 937 C C . TRP A 1 127 ? -24.342 -4.462 -12.122 1.00 84.69 127 TRP A C 1
ATOM 939 O O . TRP A 1 127 ? -23.122 -4.638 -12.167 1.00 84.69 127 TRP A O 1
ATOM 949 N N . LEU A 1 128 ? -25.069 -4.818 -11.060 1.00 85.50 128 LEU A N 1
ATOM 950 C CA . LEU A 1 128 ? -24.501 -5.478 -9.887 1.00 85.50 128 LEU A CA 1
ATOM 951 C C . LEU A 1 128 ? -24.673 -6.990 -9.975 1.00 85.50 128 LEU A C 1
ATOM 953 O O . LEU A 1 128 ? -25.658 -7.497 -10.503 1.00 85.50 128 LEU A O 1
ATOM 957 N N . ASP A 1 129 ? -23.713 -7.720 -9.414 1.00 88.38 129 ASP A N 1
ATOM 958 C CA . ASP A 1 129 ? -23.848 -9.161 -9.275 1.00 88.38 129 ASP A CA 1
ATOM 959 C C . ASP A 1 129 ? -24.904 -9.519 -8.214 1.00 88.38 129 ASP A C 1
ATOM 961 O O . ASP A 1 129 ? -25.069 -8.835 -7.194 1.00 88.38 129 ASP A O 1
ATOM 965 N N . ASP A 1 130 ? -25.580 -10.650 -8.423 1.00 88.50 130 ASP A N 1
ATOM 966 C CA . ASP A 1 130 ? -26.612 -11.165 -7.517 1.00 88.50 130 ASP A CA 1
ATOM 967 C C . ASP A 1 130 ? -26.103 -11.352 -6.080 1.00 88.50 130 ASP A C 1
ATOM 969 O O . ASP A 1 130 ? -26.869 -11.234 -5.119 1.00 88.50 130 ASP A O 1
ATOM 973 N N . GLY A 1 131 ? -24.807 -11.636 -5.911 1.00 85.69 131 GLY A N 1
ATOM 974 C CA . GLY A 1 131 ? -24.165 -11.800 -4.612 1.00 85.69 131 GLY A CA 1
ATOM 975 C C . GLY A 1 131 ? -24.164 -10.501 -3.810 1.00 85.69 131 GLY A C 1
ATOM 976 O O . GLY A 1 131 ? -24.611 -10.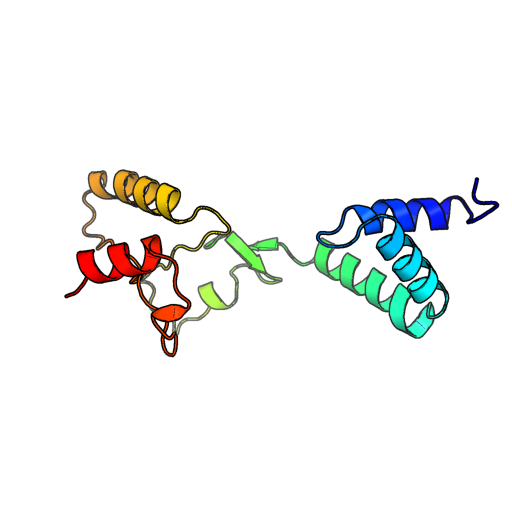491 -2.657 1.00 85.69 131 GLY A O 1
ATOM 977 N N . THR A 1 132 ? -23.732 -9.403 -4.429 1.00 86.38 132 THR A N 1
ATOM 978 C CA . THR A 1 132 ? -23.755 -8.053 -3.851 1.00 86.38 132 THR A CA 1
ATOM 979 C C . THR A 1 132 ? -25.178 -7.618 -3.512 1.00 86.38 132 THR A C 1
ATOM 981 O O . THR A 1 132 ? -25.424 -7.147 -2.397 1.00 86.38 132 THR A O 1
ATOM 984 N N . ILE A 1 133 ? -26.131 -7.841 -4.421 1.00 88.25 133 ILE A N 1
ATOM 985 C CA . ILE A 1 133 ? -27.547 -7.507 -4.211 1.00 88.25 133 ILE A CA 1
ATOM 986 C C . ILE A 1 133 ? -28.120 -8.308 -3.035 1.00 88.25 133 ILE A C 1
ATOM 988 O O . ILE A 1 133 ? -28.641 -7.732 -2.079 1.00 88.25 133 ILE A O 1
ATOM 992 N N . SER A 1 134 ? -27.978 -9.636 -3.049 1.00 89.06 134 SER A N 1
ATOM 993 C CA . SER A 1 134 ? -28.455 -10.516 -1.975 1.00 89.06 134 SER A CA 1
ATOM 994 C C . SER A 1 134 ? -27.827 -10.155 -0.624 1.00 89.06 134 SER A C 1
ATOM 996 O O . SER A 1 134 ? -28.519 -10.133 0.397 1.00 89.06 134 SER A O 1
ATOM 998 N N . HIS A 1 135 ? -26.528 -9.845 -0.589 1.00 85.75 135 HIS A N 1
ATOM 999 C CA . HIS A 1 135 ? -25.855 -9.416 0.636 1.00 85.75 135 HIS A CA 1
ATOM 1000 C C . HIS A 1 135 ? -26.415 -8.086 1.156 1.00 85.75 135 HIS A C 1
ATOM 1002 O O . HIS A 1 135 ? -26.750 -7.988 2.338 1.00 85.75 135 HIS A O 1
ATOM 1008 N N . ALA A 1 136 ? -26.579 -7.091 0.279 1.00 88.88 136 ALA A N 1
ATOM 1009 C CA . ALA A 1 136 ? -27.173 -5.804 0.629 1.00 88.88 136 ALA A CA 1
ATOM 1010 C C . ALA A 1 136 ? -28.602 -5.966 1.176 1.00 88.88 136 ALA A C 1
ATOM 1012 O O . ALA A 1 136 ? -28.938 -5.391 2.209 1.00 88.88 136 ALA A O 1
ATOM 1013 N N . PHE A 1 137 ? -29.422 -6.822 0.555 1.00 88.56 137 PHE A N 1
ATOM 1014 C CA . PHE A 1 137 ? -30.779 -7.119 1.028 1.00 88.56 137 PHE A CA 1
ATOM 1015 C C . PHE A 1 137 ? -30.814 -7.806 2.396 1.00 88.56 137 PHE A C 1
ATOM 1017 O O . PHE A 1 137 ? -31.706 -7.517 3.201 1.00 88.56 137 PHE A O 1
ATOM 1024 N N . LYS A 1 138 ? -29.872 -8.721 2.662 1.00 86.19 138 LYS A N 1
ATOM 1025 C CA . LYS A 1 138 ? -29.749 -9.423 3.951 1.00 86.19 138 LYS A CA 1
ATOM 1026 C C . LYS A 1 138 ? -29.273 -8.505 5.075 1.00 86.19 138 LYS A C 1
ATOM 1028 O O . LYS A 1 138 ? -29.677 -8.710 6.213 1.00 86.19 138 LYS A O 1
ATOM 1033 N N . GLN A 1 139 ? -28.426 -7.523 4.768 1.00 82.62 139 GLN A N 1
ATOM 1034 C CA . GLN A 1 139 ? -27.861 -6.590 5.749 1.00 82.62 139 GLN A CA 1
ATOM 1035 C C . GLN A 1 139 ? -28.574 -5.235 5.812 1.00 82.62 139 GLN A C 1
ATOM 1037 O O . GLN A 1 139 ? -28.083 -4.330 6.490 1.00 82.62 139 GLN A O 1
ATOM 1042 N N . ARG A 1 140 ? -29.721 -5.081 5.136 1.00 83.19 140 ARG A N 1
ATOM 1043 C CA . ARG A 1 140 ? -30.523 -3.856 5.223 1.00 83.19 140 ARG A CA 1
ATOM 1044 C C . ARG A 1 140 ? -30.868 -3.577 6.693 1.00 83.19 140 ARG A C 1
ATOM 1046 O O . ARG A 1 140 ? -31.361 -4.469 7.387 1.00 83.19 140 ARG A O 1
ATOM 1053 N N . ARG A 1 141 ? -30.559 -2.370 7.158 1.00 75.88 141 ARG A N 1
ATOM 1054 C CA . ARG A 1 141 ? -30.924 -1.863 8.484 1.00 75.88 141 ARG A CA 1
ATOM 1055 C C . ARG A 1 141 ? -32.069 -0.878 8.351 1.00 75.88 141 ARG A C 1
ATOM 1057 O O . ARG A 1 141 ? -32.079 -0.158 7.328 1.00 75.88 141 ARG A O 1
#

Nearest PDB structures (foldseek):
  5z2v-assembly1_A  TM=8.803E-01  e=1.006E-07  Pseudomonas aeruginosa PAO1
  1vdd-assembly1_A  TM=8.730E-01  e=2.890E-07  Deinococcus radiodurans
  3vdp-assembly2_C  TM=8.123E-01  e=1.597E-07  Caldanaerobacter subterraneus subsp. tengcongensis MB4
  4o6p-assembly1_C  TM=8.402E-01  e=3.763E-07  Caldanaerobacter subterraneus subsp. tengcongensis MB4
  8k3f-assembly1_B  TM=7.965E-01  e=1.605E-06  Campylobacter jejuni

pLDDT: mean 90.07, std 9.92, range [38.0, 98.06]

Secondary structure (DSSP, 8-state):
------HHHHHHHHHHTTSTT--HHHHHHHHHHHHTTIIIIIHHHHHHHHHHHHH-EE-TTT--EESSSS-HHHH-TTS-SS------SS-HHHHHHHHHHHHGGG-S---------SSPTT--GGGS-HHHHHHHHHT--

Sequence (141 aa):
MAIGAGPEIERLMALLSKLPGLGPRSARRAALALLKRREQLLIPLTNAMQDAADKVESCRICGALSTQNPCATCADPARDKTMICVVEEDSALTTAHYVADRLRPLNNGVEITYLARGVPVGGELDWLDDGTISHAFKQRR